Protein AF-A0A967IJB3-F1 (afdb_monomer_lite)

Radius of gyration: 13.03 Å; chains: 1; bounding box: 44×16×27 Å

Sequence (61 aa):
MLITEASDADVKKEIADYLSEEIDGRPETLFLLGAGSTIQSVGEALNVDKTLLGVDAVAGG

Structure (mmCIF, N/CA/C/O backbone):
data_AF-A0A967IJB3-F1
#
_entry.id   AF-A0A967IJB3-F1
#
loop_
_atom_site.group_PDB
_atom_site.id
_atom_site.type_symbol
_atom_site.label_atom_id
_atom_site.label_alt_id
_atom_site.label_comp_id
_atom_site.label_asym_id
_atom_site.label_entity_id
_atom_site.label_seq_id
_atom_site.pdbx_PDB_ins_code
_atom_site.Cartn_x
_atom_site.Cartn_y
_atom_site.Cartn_z
_atom_site.occupancy
_atom_site.B_iso_or_equiv
_atom_site.auth_seq_id
_atom_site.auth_comp_id
_atom_site.auth_asym_id
_atom_site.auth_atom_id
_a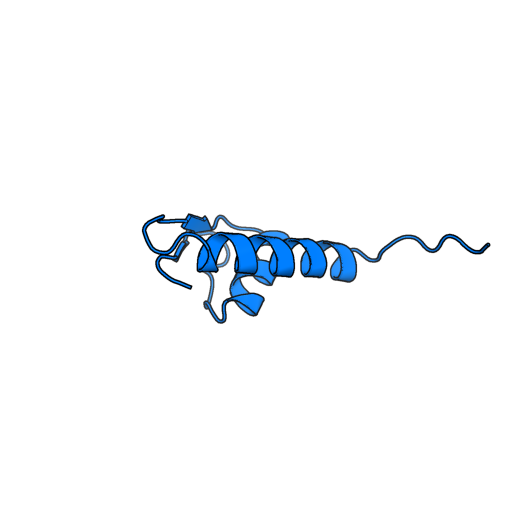tom_site.pdbx_PDB_model_num
ATOM 1 N N . MET A 1 1 ? 32.604 0.265 11.585 1.00 56.19 1 MET A N 1
ATOM 2 C CA . MET A 1 1 ? 31.150 0.279 11.333 1.00 56.19 1 MET A CA 1
ATOM 3 C C . MET A 1 1 ? 30.976 0.184 9.828 1.00 56.19 1 MET A C 1
ATOM 5 O O . MET A 1 1 ? 31.439 1.080 9.138 1.00 56.19 1 MET A O 1
ATOM 9 N N . LEU A 1 2 ? 30.472 -0.942 9.320 1.00 65.06 2 LEU A N 1
ATOM 10 C CA . LEU A 1 2 ? 30.124 -1.080 7.904 1.00 65.06 2 LEU A CA 1
ATOM 11 C C . LEU A 1 2 ? 28.738 -0.459 7.734 1.00 65.06 2 LEU A C 1
ATOM 13 O O . LEU A 1 2 ? 27.796 -0.928 8.364 1.00 65.06 2 LEU A O 1
ATOM 17 N N . ILE A 1 3 ? 28.635 0.618 6.959 1.00 73.06 3 ILE A N 1
ATOM 18 C CA . ILE A 1 3 ? 27.344 1.133 6.498 1.00 73.06 3 ILE A CA 1
ATOM 19 C C . ILE A 1 3 ? 27.069 0.418 5.179 1.00 73.06 3 ILE A C 1
ATOM 21 O O . ILE A 1 3 ? 27.804 0.613 4.2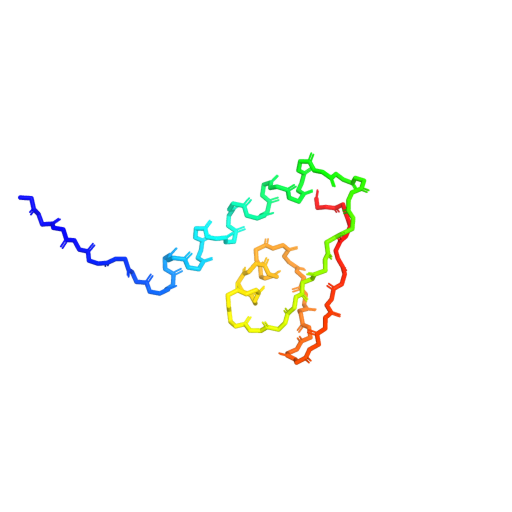13 1.00 73.06 3 ILE A O 1
ATOM 25 N N . THR A 1 4 ? 26.075 -0.463 5.169 1.00 77.56 4 THR A N 1
ATOM 26 C CA . THR A 1 4 ? 25.551 -1.077 3.946 1.00 77.56 4 THR A CA 1
ATOM 27 C C . THR A 1 4 ? 24.412 -0.213 3.424 1.00 77.56 4 THR A C 1
ATOM 29 O O . THR A 1 4 ? 23.557 0.198 4.207 1.00 77.56 4 THR A O 1
ATOM 32 N N . GLU A 1 5 ? 24.403 0.075 2.124 1.00 84.00 5 GLU A N 1
ATOM 33 C CA . GLU A 1 5 ? 23.246 0.712 1.491 1.00 84.00 5 GLU A CA 1
ATOM 34 C C . GLU A 1 5 ? 22.028 -0.212 1.601 1.00 84.00 5 GLU A C 1
ATOM 36 O O . GLU A 1 5 ? 22.147 -1.427 1.421 1.00 84.00 5 GLU A O 1
ATOM 41 N N . ALA A 1 6 ? 20.869 0.366 1.924 1.00 85.75 6 ALA A N 1
ATOM 42 C CA . ALA A 1 6 ? 19.607 -0.360 1.905 1.00 85.75 6 ALA A CA 1
ATOM 43 C C . ALA A 1 6 ? 19.287 -0.779 0.466 1.00 85.75 6 ALA A C 1
ATOM 45 O O . ALA A 1 6 ? 19.455 0.015 -0.467 1.00 85.75 6 ALA A O 1
ATOM 46 N N . SER A 1 7 ? 18.832 -2.019 0.275 1.00 92.62 7 SER A N 1
ATOM 47 C CA . SER A 1 7 ? 18.382 -2.443 -1.047 1.00 92.62 7 SER A CA 1
ATOM 48 C C . SER A 1 7 ? 17.058 -1.762 -1.399 1.00 92.62 7 SER A C 1
ATOM 50 O O . SER A 1 7 ? 16.271 -1.407 -0.523 1.00 92.62 7 SER A O 1
ATOM 52 N N . ASP A 1 8 ? 16.769 -1.616 -2.693 1.00 94.31 8 ASP A N 1
ATOM 53 C CA . ASP A 1 8 ? 15.484 -1.074 -3.158 1.00 94.31 8 ASP A CA 1
ATOM 54 C C . ASP A 1 8 ? 14.283 -1.887 -2.626 1.00 94.31 8 ASP A C 1
ATOM 56 O O . ASP A 1 8 ? 13.216 -1.337 -2.364 1.00 94.31 8 ASP A O 1
ATOM 60 N N . ALA A 1 9 ? 14.468 -3.194 -2.408 1.00 93.94 9 ALA A N 1
ATOM 61 C CA . ALA A 1 9 ? 13.454 -4.060 -1.813 1.00 93.94 9 ALA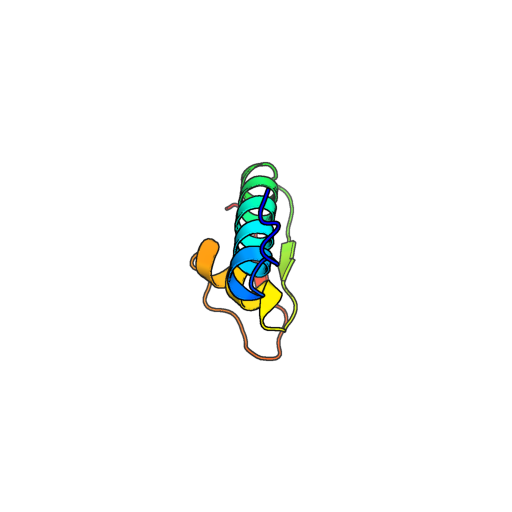 A CA 1
ATOM 62 C C . ALA A 1 9 ? 13.223 -3.754 -0.325 1.00 93.94 9 ALA A C 1
ATOM 64 O O . ALA A 1 9 ? 12.071 -3.701 0.104 1.00 93.94 9 ALA A O 1
ATOM 65 N N . ASP A 1 10 ? 14.291 -3.509 0.440 1.00 95.00 10 ASP A N 1
ATOM 66 C CA . ASP A 1 10 ? 14.186 -3.153 1.861 1.00 95.00 10 ASP A CA 1
ATOM 67 C C . ASP A 1 10 ? 13.471 -1.808 2.023 1.00 95.00 10 ASP A C 1
ATOM 69 O O . ASP A 1 10 ? 12.535 -1.693 2.810 1.00 95.00 10 ASP A O 1
ATOM 73 N N . VAL A 1 11 ? 13.825 -0.820 1.194 1.00 96.00 11 VAL A N 1
ATOM 74 C CA . VAL A 1 11 ? 13.182 0.503 1.206 1.00 96.00 11 VAL A CA 1
ATOM 75 C C . VAL A 1 11 ? 11.692 0.399 0.869 1.00 96.00 11 VAL A C 1
ATOM 77 O O . VAL A 1 11 ? 10.856 1.005 1.537 1.00 96.00 11 VAL A O 1
ATOM 80 N N . LYS A 1 12 ? 11.324 -0.380 -0.155 1.00 96.62 12 LYS A N 1
ATOM 81 C CA . LYS A 1 12 ? 9.911 -0.587 -0.517 1.00 96.62 12 LYS A CA 1
ATOM 82 C C . LYS A 1 12 ? 9.131 -1.306 0.574 1.00 96.62 12 LYS A C 1
ATOM 84 O O . LYS A 1 12 ? 7.966 -0.975 0.783 1.00 96.62 12 LYS A O 1
ATOM 89 N N . LYS A 1 13 ? 9.763 -2.255 1.267 1.00 96.12 13 LYS A N 1
ATOM 90 C CA . LYS A 1 13 ? 9.157 -2.945 2.403 1.00 96.12 13 LYS A CA 1
ATOM 91 C C . LYS A 1 13 ? 8.885 -1.985 3.558 1.00 96.12 13 LYS A C 1
ATOM 93 O O . LYS A 1 13 ? 7.766 -1.958 4.045 1.00 96.12 13 LYS A O 1
ATOM 98 N N . GLU A 1 14 ? 9.852 -1.151 3.933 1.00 97.00 14 GLU A N 1
ATOM 99 C CA . GLU A 1 14 ? 9.658 -0.150 4.993 1.00 97.00 14 GLU A CA 1
ATOM 100 C C . GLU A 1 14 ? 8.524 0.833 4.659 1.00 97.00 14 GLU A C 1
ATOM 102 O O . GLU A 1 14 ? 7.715 1.172 5.521 1.00 97.00 14 GLU A O 1
ATOM 107 N N . ILE A 1 15 ? 8.416 1.251 3.392 1.00 97.06 15 ILE A N 1
ATOM 108 C CA . ILE A 1 15 ? 7.299 2.084 2.918 1.00 97.06 15 ILE A CA 1
ATOM 109 C C . ILE A 1 15 ? 5.961 1.341 3.039 1.00 97.06 15 ILE A C 1
ATOM 111 O O . ILE A 1 15 ? 4.967 1.943 3.448 1.00 97.06 15 ILE A O 1
ATOM 115 N N . ALA A 1 16 ? 5.922 0.060 2.666 1.00 96.50 16 ALA A N 1
ATOM 116 C CA . ALA A 1 16 ? 4.721 -0.765 2.743 1.00 96.50 16 ALA A CA 1
ATOM 117 C C . ALA A 1 16 ? 4.262 -0.987 4.187 1.00 96.50 16 ALA A C 1
ATOM 119 O O . ALA A 1 16 ? 3.074 -0.824 4.466 1.00 96.50 16 ALA A O 1
ATOM 120 N N . ASP A 1 17 ? 5.193 -1.277 5.094 1.00 96.56 17 ASP A N 1
ATOM 121 C CA . ASP A 1 17 ? 4.913 -1.473 6.516 1.00 96.56 17 ASP A CA 1
ATOM 122 C C . ASP A 1 17 ? 4.327 -0.182 7.122 1.00 96.56 17 ASP A C 1
ATOM 124 O O . ASP A 1 17 ? 3.232 -0.203 7.682 1.00 96.56 17 ASP A O 1
ATOM 128 N N . TYR A 1 18 ? 4.978 0.968 6.899 1.00 96.81 18 TYR A N 1
ATOM 129 C CA . TYR A 1 18 ? 4.493 2.265 7.388 1.00 96.81 18 TYR A CA 1
ATOM 130 C C . TYR A 1 18 ? 3.098 2.622 6.855 1.00 96.81 18 TYR A C 1
ATOM 132 O O . TYR A 1 18 ? 2.224 3.051 7.609 1.00 96.81 18 TYR A O 1
ATOM 140 N N . LEU A 1 19 ? 2.869 2.462 5.548 1.00 95.25 19 LEU A N 1
ATOM 141 C CA . LEU A 1 19 ? 1.577 2.808 4.956 1.00 95.25 19 LEU A CA 1
ATOM 142 C C . LEU A 1 19 ? 0.459 1.869 5.406 1.00 95.25 19 LEU A C 1
ATOM 144 O O . LEU A 1 19 ? -0.670 2.332 5.536 1.00 95.25 19 LEU A O 1
ATOM 148 N N . SER A 1 20 ? 0.758 0.595 5.661 1.00 93.81 20 SER A N 1
ATOM 149 C CA . SER A 1 20 ? -0.232 -0.349 6.187 1.00 93.81 20 SER A CA 1
ATOM 150 C C . SER A 1 20 ? -0.697 0.082 7.579 1.00 93.81 20 SER A C 1
ATOM 152 O O . SER A 1 20 ? -1.894 0.226 7.801 1.00 93.81 20 SER A O 1
ATOM 154 N N . GLU A 1 21 ? 0.236 0.441 8.468 1.00 95.00 21 GLU A N 1
ATOM 155 C CA . GLU A 1 21 ? -0.098 0.961 9.803 1.00 95.00 21 GLU A CA 1
ATOM 156 C C . GLU A 1 21 ? -0.943 2.250 9.748 1.00 95.00 21 GLU A C 1
ATOM 158 O O . GLU A 1 21 ? -1.885 2.422 10.525 1.00 95.00 21 GLU A O 1
ATOM 163 N N . GLU A 1 22 ? -0.641 3.165 8.821 1.00 95.12 22 GLU A N 1
ATOM 164 C CA . GLU A 1 22 ? -1.419 4.400 8.641 1.00 95.12 22 GLU A CA 1
ATOM 165 C C . GLU A 1 22 ? -2.828 4.152 8.082 1.00 95.12 22 GLU A C 1
ATOM 167 O O . GLU A 1 22 ? -3.754 4.896 8.423 1.00 95.12 22 GLU A O 1
ATOM 172 N N . ILE A 1 23 ? -2.994 3.147 7.218 1.00 93.81 23 ILE A N 1
ATOM 173 C CA . ILE A 1 23 ? -4.292 2.763 6.648 1.00 93.81 23 ILE A CA 1
ATOM 174 C C . ILE A 1 23 ? -5.162 2.114 7.727 1.00 93.81 23 ILE A C 1
ATOM 176 O O . ILE A 1 23 ? -6.289 2.572 7.941 1.00 93.81 23 ILE A O 1
ATOM 180 N N . ASP A 1 24 ? -4.618 1.145 8.464 1.00 92.38 24 ASP A N 1
ATOM 181 C CA . ASP A 1 24 ? -5.306 0.454 9.563 1.00 92.38 24 ASP A CA 1
ATOM 182 C C . ASP A 1 24 ? -5.695 1.438 10.683 1.00 92.38 24 ASP A C 1
ATOM 184 O O . ASP A 1 24 ? -6.781 1.379 11.267 1.00 92.38 24 ASP A O 1
ATOM 188 N N . GLY A 1 25 ? -4.831 2.422 10.963 1.00 94.81 25 GLY A N 1
ATOM 189 C CA . GLY A 1 25 ? -5.079 3.472 11.954 1.00 94.81 25 GLY A CA 1
ATOM 190 C C . GLY A 1 25 ? -6.164 4.484 11.563 1.00 94.81 25 GLY A C 1
ATOM 191 O O . GLY A 1 25 ? -6.559 5.311 12.394 1.00 94.81 25 GLY A O 1
ATOM 192 N N . ARG A 1 26 ? -6.648 4.465 10.313 1.00 94.56 26 ARG A N 1
ATOM 193 C CA . ARG A 1 26 ? -7.592 5.455 9.764 1.00 94.56 26 ARG A CA 1
ATOM 194 C C . ARG A 1 26 ? -8.727 4.787 8.972 1.00 94.56 26 ARG A C 1
ATOM 196 O O . ARG A 1 26 ? -8.896 5.089 7.789 1.00 94.56 26 ARG A O 1
ATOM 203 N N . PRO A 1 27 ? -9.585 3.976 9.620 1.00 91.75 27 PRO A N 1
ATOM 204 C CA . PRO A 1 27 ? -10.601 3.167 8.934 1.00 91.75 27 PRO A CA 1
ATOM 205 C C . PRO A 1 27 ? -11.641 3.988 8.151 1.00 91.75 27 PRO A C 1
ATOM 207 O O . PRO A 1 27 ? -12.187 3.515 7.160 1.00 91.75 27 PRO A O 1
ATOM 210 N N . GLU A 1 28 ? -11.883 5.238 8.552 1.00 94.69 28 GLU A N 1
ATOM 211 C CA . GLU A 1 28 ? -12.823 6.158 7.887 1.00 94.69 28 GLU A CA 1
ATOM 212 C C . GLU A 1 28 ? -12.196 6.925 6.703 1.00 94.69 28 GLU A C 1
ATOM 214 O O . GLU A 1 28 ? -12.830 7.800 6.110 1.00 94.69 28 GLU A O 1
ATOM 219 N N . THR A 1 29 ? -10.928 6.656 6.372 1.00 95.25 29 THR A N 1
ATOM 220 C CA . THR A 1 29 ? -10.213 7.317 5.274 1.00 95.25 29 THR A CA 1
ATOM 221 C C . THR A 1 29 ? -10.154 6.405 4.054 1.00 95.25 29 THR A C 1
ATOM 223 O O . THR A 1 29 ? -9.709 5.265 4.130 1.00 95.25 29 THR A O 1
ATOM 226 N N . LEU A 1 30 ? -10.569 6.932 2.900 1.00 95.06 30 LEU A N 1
ATOM 227 C CA . LEU A 1 30 ? -10.381 6.278 1.608 1.00 95.06 30 LEU A CA 1
ATOM 228 C C . LEU A 1 30 ? -8.992 6.615 1.059 1.00 95.06 30 LEU A C 1
ATOM 230 O O . LEU A 1 30 ? -8.696 7.782 0.785 1.00 95.06 30 LEU A O 1
ATOM 234 N N . PHE A 1 31 ? -8.164 5.600 0.843 1.00 95.44 31 PHE A N 1
ATOM 235 C CA . PHE A 1 31 ? -6.838 5.741 0.252 1.00 95.44 31 PHE A CA 1
ATOM 236 C C . PHE A 1 31 ? -6.879 5.401 -1.236 1.00 95.44 31 PHE A C 1
ATOM 238 O O . PHE A 1 31 ? -7.427 4.377 -1.638 1.00 95.44 31 PHE A O 1
ATOM 245 N N . LEU A 1 32 ? -6.277 6.260 -2.062 1.00 95.50 32 LEU A N 1
ATOM 246 C CA . LEU A 1 32 ? -6.135 6.037 -3.500 1.00 95.50 32 LEU A CA 1
ATOM 247 C C . LEU A 1 32 ? -4.698 5.629 -3.806 1.00 95.50 32 LEU A C 1
ATOM 249 O O . LEU A 1 32 ? -3.767 6.428 -3.708 1.00 95.50 32 LEU A O 1
ATOM 253 N N . LEU A 1 33 ? -4.530 4.369 -4.178 1.00 94.75 33 LEU A N 1
ATOM 254 C CA . LEU A 1 33 ? -3.244 3.762 -4.463 1.00 94.75 33 LEU A CA 1
ATOM 255 C C . LEU A 1 33 ? -2.980 3.836 -5.970 1.00 94.75 33 LEU A C 1
ATOM 257 O O . LEU A 1 33 ? -3.627 3.134 -6.750 1.00 94.75 33 LEU A O 1
ATOM 261 N N . GLY A 1 34 ? -2.031 4.678 -6.378 1.00 94.12 34 GLY A N 1
ATOM 262 C CA . GLY A 1 34 ? -1.614 4.816 -7.777 1.00 94.12 34 GLY A CA 1
ATOM 263 C C . GLY A 1 34 ? -0.798 3.630 -8.311 1.00 94.12 34 GLY A C 1
ATOM 264 O O . GLY A 1 34 ? -0.620 2.615 -7.638 1.00 94.12 34 GLY A O 1
ATOM 265 N N . ALA A 1 35 ? -0.278 3.780 -9.529 1.00 93.19 35 ALA A N 1
ATOM 266 C CA . ALA A 1 35 ? 0.577 2.788 -10.176 1.00 93.19 35 ALA A CA 1
ATOM 2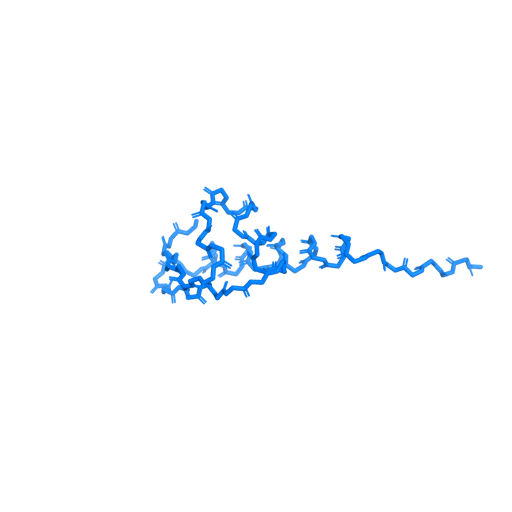67 C C . ALA A 1 35 ? 2.042 2.857 -9.695 1.00 93.19 35 ALA A C 1
ATOM 269 O O . ALA A 1 35 ? 2.492 3.864 -9.143 1.00 93.19 35 ALA A O 1
ATOM 270 N N . GLY A 1 36 ? 2.812 1.804 -9.985 1.00 93.56 36 GLY A N 1
ATOM 271 C CA . GLY A 1 36 ? 4.264 1.753 -9.778 1.00 93.56 36 GLY A CA 1
ATOM 272 C C . GLY A 1 36 ? 4.709 0.722 -8.742 1.00 93.56 36 GLY A C 1
ATOM 273 O O . GLY A 1 36 ? 3.959 0.349 -7.846 1.00 93.56 36 GLY A O 1
ATOM 274 N N . SER A 1 37 ? 5.963 0.270 -8.848 1.00 93.44 37 SER A N 1
ATOM 275 C CA . SER A 1 37 ? 6.477 -0.858 -8.054 1.00 93.44 37 SER A CA 1
ATOM 276 C C . SER A 1 37 ? 6.497 -0.615 -6.544 1.00 93.44 37 SER A C 1
ATOM 278 O O . SER A 1 37 ? 6.438 -1.566 -5.782 1.00 93.44 37 SER A O 1
ATOM 280 N N . THR A 1 38 ? 6.601 0.639 -6.099 1.00 95.19 38 THR A N 1
ATOM 281 C CA . THR A 1 38 ? 6.556 0.962 -4.665 1.00 95.19 38 THR A CA 1
ATOM 282 C C . THR A 1 38 ? 5.151 0.765 -4.110 1.00 95.19 38 THR A C 1
ATOM 284 O O . THR A 1 38 ? 4.979 0.121 -3.085 1.00 95.19 38 THR A O 1
ATOM 287 N N . ILE A 1 39 ? 4.133 1.261 -4.820 1.00 95.50 39 ILE A N 1
ATOM 288 C CA . ILE A 1 39 ? 2.734 1.083 -4.415 1.00 95.50 39 ILE A CA 1
ATOM 289 C C . ILE A 1 39 ? 2.275 -0.363 -4.639 1.00 95.50 39 ILE A C 1
ATOM 291 O O . ILE A 1 39 ? 1.427 -0.849 -3.900 1.00 95.50 39 ILE A O 1
ATOM 295 N N . GLN A 1 40 ? 2.867 -1.078 -5.598 1.00 94.94 40 GLN A N 1
ATOM 296 C CA . GLN A 1 40 ? 2.678 -2.522 -5.741 1.00 94.94 40 GLN A CA 1
ATOM 297 C C . GLN A 1 40 ? 3.062 -3.265 -4.451 1.00 94.94 40 GLN A C 1
ATOM 299 O O . GLN A 1 40 ? 2.261 -4.051 -3.961 1.00 94.94 40 GLN A O 1
ATOM 304 N N . SER A 1 41 ? 4.224 -2.962 -3.856 1.00 95.50 41 SER A N 1
ATOM 305 C CA . SER A 1 41 ? 4.640 -3.563 -2.578 1.00 95.50 41 SER A CA 1
ATOM 306 C C . SER A 1 41 ? 3.688 -3.231 -1.422 1.00 95.50 41 SER A C 1
ATOM 308 O O . SER A 1 41 ? 3.449 -4.079 -0.569 1.00 95.50 41 SER A O 1
ATOM 310 N N . VAL A 1 42 ? 3.095 -2.030 -1.415 1.00 95.06 42 VAL A N 1
ATOM 311 C CA . VAL A 1 42 ? 2.036 -1.663 -0.454 1.00 95.06 42 VAL A CA 1
ATOM 312 C C . VAL A 1 42 ? 0.787 -2.523 -0.675 1.00 95.06 42 VAL A C 1
ATOM 314 O O . VAL A 1 42 ? 0.237 -3.067 0.274 1.00 95.06 42 VAL A O 1
ATOM 317 N N . GLY A 1 43 ? 0.350 -2.685 -1.927 1.00 94.12 43 GLY A N 1
ATOM 318 C CA . GLY A 1 43 ? -0.788 -3.541 -2.273 1.00 94.12 43 GLY A CA 1
ATOM 319 C C . GLY A 1 43 ? -0.585 -4.994 -1.843 1.00 94.12 43 GLY A C 1
ATOM 320 O O . GLY A 1 43 ? -1.486 -5.589 -1.262 1.00 94.12 43 GLY A O 1
ATOM 321 N N . GLU A 1 44 ? 0.616 -5.536 -2.049 1.00 93.94 44 GLU A N 1
ATOM 322 C CA . GLU A 1 44 ? 0.994 -6.881 -1.600 1.00 93.94 44 GLU A CA 1
ATOM 323 C C . GLU A 1 44 ? 0.926 -7.024 -0.074 1.00 93.94 44 GLU A C 1
ATOM 325 O O . GLU A 1 44 ? 0.364 -8.005 0.413 1.00 93.94 44 GLU A O 1
ATOM 330 N N . ALA A 1 45 ? 1.431 -6.042 0.683 1.00 93.62 45 ALA A N 1
ATOM 331 C CA . ALA A 1 45 ? 1.348 -6.038 2.146 1.00 93.62 45 ALA A CA 1
ATOM 332 C C . ALA A 1 45 ? -0.107 -6.003 2.650 1.00 93.62 45 ALA A C 1
ATOM 334 O O . ALA A 1 45 ? -0.456 -6.706 3.598 1.00 93.62 45 ALA A O 1
ATOM 335 N N . LEU A 1 46 ? -0.970 -5.256 1.958 1.00 92.75 46 LEU A N 1
ATOM 336 C CA . LEU A 1 46 ? -2.402 -5.142 2.250 1.00 92.75 46 LEU A CA 1
ATOM 337 C C . LEU A 1 46 ? -3.245 -6.307 1.694 1.00 92.75 46 LEU A C 1
ATOM 339 O O . LEU A 1 46 ? -4.460 -6.317 1.870 1.00 92.75 46 LEU A O 1
ATOM 343 N N . ASN A 1 47 ? -2.639 -7.286 1.011 1.00 92.38 47 ASN A N 1
ATOM 344 C CA . ASN A 1 47 ? -3.337 -8.358 0.283 1.00 92.38 47 ASN A CA 1
ATOM 345 C C . ASN A 1 47 ? -4.370 -7.849 -0.747 1.00 92.38 47 ASN A C 1
ATOM 347 O O . ASN A 1 47 ? -5.415 -8.468 -0.965 1.00 92.38 47 ASN A O 1
ATOM 351 N N . VAL A 1 48 ? -4.069 -6.730 -1.405 1.00 90.81 48 VAL A N 1
ATOM 352 C CA . VAL A 1 48 ? -4.877 -6.140 -2.476 1.00 90.81 48 VAL A CA 1
ATOM 353 C C . VAL A 1 48 ? -4.230 -6.438 -3.826 1.00 90.81 48 VAL A C 1
ATOM 355 O O . VAL A 1 48 ? -3.094 -6.042 -4.087 1.00 90.81 48 VAL A O 1
ATOM 358 N N . ASP A 1 49 ? -4.977 -7.092 -4.716 1.00 91.00 49 ASP A N 1
ATOM 359 C CA . ASP A 1 49 ? -4.562 -7.289 -6.106 1.00 91.00 49 ASP A CA 1
ATOM 360 C C . ASP A 1 49 ? -4.689 -5.968 -6.881 1.00 91.00 49 ASP A C 1
ATOM 362 O O . ASP A 1 49 ? -5.793 -5.512 -7.191 1.00 91.00 49 ASP A O 1
ATOM 366 N N . LYS A 1 50 ? -3.553 -5.302 -7.117 1.00 92.06 50 LYS A N 1
ATOM 367 C CA . LYS A 1 50 ? -3.509 -3.965 -7.714 1.00 92.06 50 LYS A CA 1
ATOM 368 C C . LYS A 1 50 ? -3.598 -3.979 -9.232 1.00 92.06 50 LYS A C 1
ATOM 370 O O . LYS A 1 50 ? -2.974 -4.781 -9.927 1.00 92.06 50 LYS A O 1
ATOM 375 N N . THR A 1 51 ? -4.253 -2.954 -9.766 1.00 91.56 51 THR A N 1
ATOM 376 C CA . THR A 1 51 ? -4.241 -2.673 -11.198 1.00 91.56 51 THR A CA 1
ATOM 377 C C . THR A 1 51 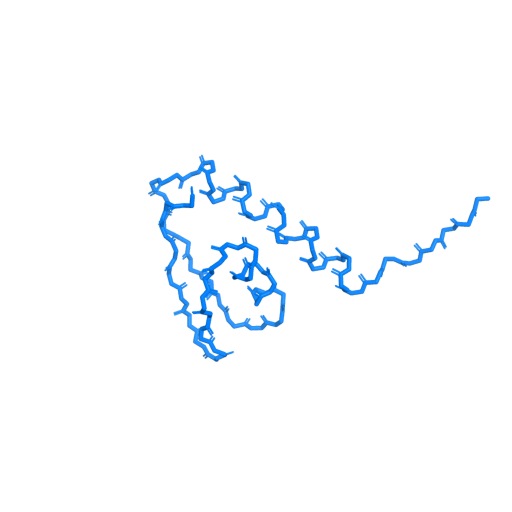? -2.871 -2.129 -11.621 1.00 91.56 51 THR A C 1
ATOM 379 O O . THR A 1 51 ? -2.441 -1.072 -11.161 1.00 91.56 51 THR A O 1
ATOM 382 N N . LEU A 1 52 ? -2.210 -2.792 -12.577 1.00 85.19 52 LEU A N 1
ATOM 383 C CA . LEU A 1 52 ? -0.835 -2.478 -13.007 1.00 85.19 52 LEU A CA 1
ATOM 384 C C . LEU A 1 52 ? -0.604 -1.008 -13.418 1.00 85.19 52 LEU A C 1
ATOM 386 O O . LEU A 1 52 ? 0.436 -0.432 -13.106 1.00 85.19 52 LEU A O 1
ATOM 390 N N . LEU A 1 53 ? -1.555 -0.404 -14.139 1.00 88.44 53 LEU A N 1
ATOM 391 C CA . LEU A 1 53 ? -1.473 0.976 -14.653 1.00 88.44 53 LEU A CA 1
ATOM 392 C C . LEU A 1 53 ? -2.676 1.833 -14.222 1.00 88.44 53 LEU A C 1
ATOM 394 O O . LEU A 1 53 ? -3.006 2.821 -14.877 1.00 88.44 53 LEU A O 1
ATOM 398 N N . GLY A 1 54 ? -3.363 1.416 -13.158 1.00 90.00 54 GLY A N 1
ATOM 399 C CA . GLY A 1 54 ? -4.589 2.045 -12.677 1.00 90.00 54 GLY A CA 1
ATOM 400 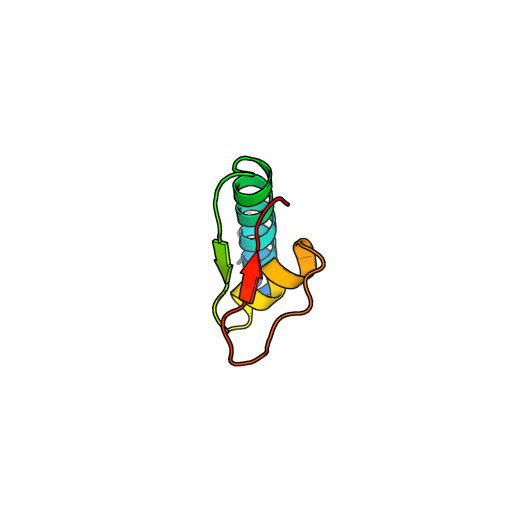C C . GLY A 1 54 ? -4.416 2.793 -11.359 1.00 90.00 54 GLY A C 1
ATOM 401 O O . GLY A 1 54 ? -3.308 3.021 -10.871 1.00 90.00 54 GLY A O 1
ATOM 402 N N . VAL A 1 55 ? -5.558 3.172 -10.793 1.00 94.75 55 VAL A N 1
ATOM 403 C CA . VAL A 1 55 ? -5.685 3.654 -9.418 1.00 94.75 55 VAL A CA 1
ATOM 404 C C . VAL A 1 55 ? -6.691 2.743 -8.734 1.00 94.75 55 VAL A C 1
ATOM 406 O O . VAL A 1 55 ? -7.805 2.594 -9.234 1.00 94.75 55 VAL A O 1
ATOM 409 N N . ASP A 1 56 ? -6.305 2.158 -7.606 1.00 94.75 56 ASP A N 1
ATOM 410 C CA . ASP A 1 56 ? -7.196 1.331 -6.789 1.00 94.75 56 ASP A CA 1
ATOM 411 C C . ASP A 1 56 ? -7.544 2.082 -5.506 1.00 94.75 56 ASP A C 1
ATOM 413 O O . ASP A 1 56 ? -6.739 2.868 -4.999 1.00 94.75 56 ASP A O 1
ATOM 417 N N . ALA A 1 57 ? -8.743 1.847 -4.986 1.00 94.50 57 ALA A N 1
ATOM 418 C CA . ALA A 1 57 ? -9.216 2.471 -3.761 1.00 94.50 57 ALA A CA 1
ATOM 419 C C . ALA A 1 57 ? -9.249 1.439 -2.628 1.00 94.50 57 ALA A C 1
ATOM 421 O O . ALA A 1 57 ? -9.792 0.350 -2.806 1.00 94.50 57 ALA A O 1
ATOM 422 N N . VAL A 1 58 ? -8.685 1.794 -1.476 1.00 92.56 58 VAL A N 1
ATOM 423 C CA . VAL A 1 58 ? -8.664 0.966 -0.263 1.00 92.56 58 VAL A CA 1
ATOM 424 C C . VAL A 1 58 ? -9.345 1.737 0.862 1.00 92.56 58 VAL A C 1
ATOM 426 O O . VAL A 1 58 ? -9.043 2.909 1.087 1.00 92.56 58 VAL A O 1
ATOM 429 N N . ALA A 1 59 ? -10.282 1.087 1.546 1.00 85.94 59 ALA A N 1
ATOM 430 C CA . ALA A 1 59 ? -10.960 1.606 2.728 1.00 85.94 59 ALA A CA 1
ATOM 431 C C . ALA A 1 59 ? -11.008 0.502 3.784 1.00 85.94 59 ALA A C 1
ATOM 433 O O . ALA A 1 59 ? -11.378 -0.619 3.443 1.00 85.94 59 ALA A O 1
ATOM 434 N N . GLY A 1 60 ? -10.665 0.834 5.031 1.00 72.12 60 GLY A N 1
ATOM 435 C CA . GLY A 1 60 ? -10.677 -0.104 6.158 1.00 72.12 60 GLY A CA 1
ATOM 436 C C . GLY A 1 60 ? -9.735 -1.298 5.977 1.00 72.12 60 GLY A C 1
ATOM 437 O O . GLY A 1 60 ? -10.200 -2.379 5.614 1.00 72.12 60 GLY A O 1
ATOM 438 N N . GLY A 1 61 ? -8.440 -1.072 6.230 1.00 55.66 61 GLY A N 1
ATOM 439 C CA . GLY A 1 61 ? -7.432 -2.123 6.432 1.00 55.66 61 GLY A CA 1
ATOM 440 C C . GLY A 1 61 ? -7.532 -2.718 7.829 1.00 55.66 61 GLY A C 1
ATOM 441 O O . GLY A 1 61 ? -7.737 -1.918 8.774 1.00 55.66 61 GLY A O 1
#

Secondary structure (DSSP, 8-state):
---PPPPHHHHHHHHHHHHHHHHHT-TTPEEEE-SSHHHHHHHHHTT----TTS-EEEE--

pLDDT: mean 90.89, std 8.88, range [55.66, 97.06]

Foldseek 3Di:
DDDDDDDPVNVLLVLLVVVVVVQQVCQVDKDKQAADDSSVSNCVSVVHDDDHHGIDIDHHD